Protein AF-A0A849UCD6-F1 (afdb_monomer)

Mean predicted aligned error: 7.85 Å

Foldseek 3Di:
DPVVVVVVVVVVVVVVVVVVVVVVLVVVVVVLCVVLVVLVWHWDDPDSQWIWTGRPPDIHTDD

Nearest PDB structures (foldseek):
  7emf-assembly1_A  TM=8.140E-01  e=1.285E+00  Homo sapiens
  8gxs-assembly1_a  TM=8.536E-01  e=6.770E+00  Homo sapiens
  4tvy-assembly2_B  TM=6.886E-01  e=6.317E+00  Escherichia coli K-12
  2jrb-assembly1_A  TM=6.455E-01  e=5.501E+00  Mus musculus

Secondary structure (DSSP, 8-state):
-HHHHHHHHHHHHHHHHHHHHHHHHHHHHHHHHHHHHHTTPEEEEEETTEEEEEETTEEEEE-

Structure (mmCIF, N/CA/C/O backbone):
data_AF-A0A849UCD6-F1
#
_entry.id   AF-A0A849UCD6-F1
#
loop_
_atom_site.group_PDB
_atom_site.id
_atom_site.type_symbol
_atom_site.label_atom_id
_atom_site.label_alt_id
_atom_site.label_comp_id
_atom_site.label_asym_id
_atom_site.label_entity_id
_atom_site.label_seq_id
_atom_site.pdbx_PDB_ins_code
_atom_site.Cartn_x
_atom_site.Cartn_y
_atom_site.Cartn_z
_atom_site.occupancy
_atom_site.B_iso_or_equiv
_atom_site.auth_seq_id
_atom_site.auth_comp_id
_atom_site.auth_asym_id
_atom_site.auth_atom_id
_atom_site.pdbx_PDB_model_num
ATOM 1 N N . MET A 1 1 ? 23.295 0.741 -36.372 1.00 52.34 1 MET A N 1
ATOM 2 C CA . MET A 1 1 ? 23.445 -0.165 -35.204 1.00 52.34 1 MET A CA 1
ATOM 3 C C . MET A 1 1 ? 23.099 0.494 -33.863 1.00 52.34 1 MET A C 1
ATOM 5 O O . MET A 1 1 ? 22.704 -0.219 -32.955 1.00 52.34 1 MET A O 1
ATOM 9 N N . THR A 1 2 ? 23.158 1.823 -33.732 1.00 62.69 2 THR A N 1
ATOM 10 C CA . THR A 1 2 ? 22.914 2.575 -32.481 1.00 62.69 2 THR A CA 1
ATOM 11 C C . THR A 1 2 ? 21.457 2.602 -31.992 1.00 62.69 2 THR A C 1
ATOM 13 O O . THR A 1 2 ? 21.226 2.548 -30.788 1.00 62.69 2 THR A O 1
ATOM 16 N N . ALA A 1 3 ? 20.462 2.604 -32.887 1.00 62.91 3 ALA A N 1
ATOM 17 C CA . ALA A 1 3 ? 19.046 2.693 -32.497 1.00 62.91 3 ALA A CA 1
ATOM 18 C C . ALA A 1 3 ? 18.534 1.482 -31.684 1.00 62.91 3 ALA A C 1
ATOM 20 O O . ALA A 1 3 ? 17.789 1.659 -30.725 1.00 62.91 3 ALA A O 1
ATOM 21 N N . LYS A 1 4 ? 18.975 0.257 -32.012 1.00 71.81 4 LYS A N 1
ATOM 22 C CA . LYS A 1 4 ? 18.558 -0.969 -31.298 1.00 71.81 4 LYS A CA 1
ATOM 23 C C . LYS A 1 4 ? 19.094 -1.021 -29.861 1.00 71.81 4 LYS A C 1
ATOM 25 O O . LYS A 1 4 ? 18.409 -1.490 -28.961 1.00 71.81 4 LYS A O 1
ATOM 30 N N . ILE A 1 5 ? 20.305 -0.506 -29.641 1.00 75.06 5 ILE A N 1
ATOM 31 C CA . ILE A 1 5 ? 20.924 -0.429 -28.309 1.00 75.06 5 ILE A CA 1
ATOM 32 C C . ILE A 1 5 ? 20.195 0.612 -27.453 1.00 75.06 5 ILE A C 1
ATOM 34 O O . ILE A 1 5 ? 19.871 0.341 -26.300 1.00 75.06 5 ILE A O 1
ATOM 38 N N . PHE A 1 6 ? 19.869 1.769 -28.037 1.00 74.94 6 PHE A N 1
ATOM 39 C CA . PHE A 1 6 ? 19.114 2.818 -27.354 1.00 74.94 6 PHE A CA 1
ATOM 40 C C . PHE A 1 6 ? 17.718 2.342 -26.908 1.00 74.94 6 PHE A C 1
ATOM 42 O O . PHE A 1 6 ? 17.313 2.613 -25.781 1.00 74.94 6 PHE A O 1
ATOM 49 N N . GLN A 1 7 ? 17.016 1.559 -27.738 1.00 77.50 7 GLN A N 1
ATOM 50 C CA . GLN A 1 7 ? 15.726 0.959 -27.370 1.00 77.50 7 GLN A CA 1
ATOM 51 C C . GLN A 1 7 ? 15.834 -0.021 -26.190 1.00 77.50 7 GLN A C 1
ATOM 53 O O . GLN A 1 7 ? 15.009 0.035 -25.282 1.00 77.50 7 GLN A O 1
ATOM 58 N N . ASN A 1 8 ? 16.865 -0.871 -26.152 1.00 82.81 8 ASN A N 1
ATOM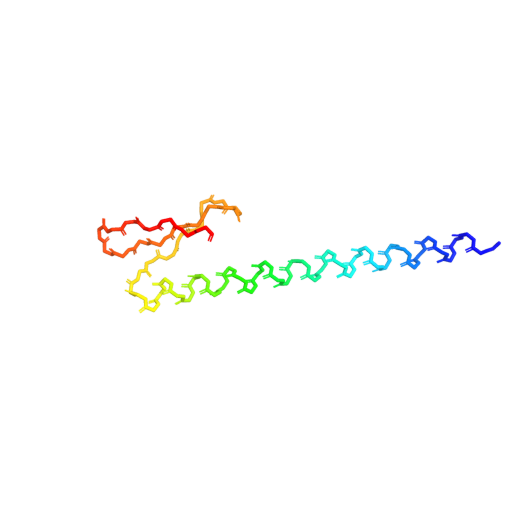 59 C CA . ASN A 1 8 ? 17.060 -1.817 -25.046 1.00 82.81 8 ASN A CA 1
ATOM 60 C C . ASN A 1 8 ? 17.353 -1.114 -23.711 1.00 82.81 8 ASN A C 1
ATOM 62 O O . ASN A 1 8 ? 16.841 -1.530 -22.673 1.00 82.81 8 ASN A O 1
ATOM 66 N N . ILE A 1 9 ? 18.138 -0.032 -23.735 1.00 86.50 9 ILE A N 1
ATOM 67 C CA . ILE A 1 9 ? 18.413 0.778 -22.538 1.00 86.50 9 ILE A CA 1
ATOM 68 C C . ILE A 1 9 ? 17.129 1.458 -22.052 1.00 86.50 9 ILE A C 1
ATOM 70 O O . ILE A 1 9 ? 16.834 1.422 -20.860 1.00 86.50 9 ILE A O 1
ATOM 74 N N . LEU A 1 10 ? 16.338 2.026 -22.968 1.00 88.31 10 LEU A N 1
ATOM 75 C CA . LEU A 1 10 ? 15.076 2.685 -22.631 1.00 88.31 10 LEU A CA 1
ATOM 76 C C . LEU A 1 10 ? 14.093 1.717 -21.953 1.00 88.31 10 LEU A C 1
ATOM 78 O O . LEU A 1 10 ? 13.510 2.057 -20.927 1.00 88.31 10 LEU A O 1
ATOM 82 N N . ILE A 1 11 ? 13.961 0.494 -22.476 1.00 89.12 11 ILE A N 1
ATOM 83 C CA . ILE A 1 11 ? 13.127 -0.556 -21.870 1.00 89.12 11 ILE A CA 1
ATOM 84 C C . ILE A 1 11 ? 13.636 -0.907 -20.467 1.00 89.12 11 ILE A C 1
ATOM 86 O O . ILE A 1 11 ? 12.839 -0.996 -19.536 1.00 89.12 11 ILE A O 1
ATOM 90 N N . GLY A 1 12 ? 14.954 -1.049 -20.292 1.00 87.62 12 GLY A N 1
ATOM 91 C CA . GLY A 1 12 ? 15.553 -1.319 -18.982 1.00 87.62 12 GLY A CA 1
ATOM 92 C C . GLY A 1 12 ? 15.222 -0.243 -17.943 1.00 87.62 12 GLY A C 1
ATOM 93 O O . GLY A 1 12 ? 14.849 -0.570 -16.817 1.00 87.62 12 GLY A O 1
ATOM 94 N N . VAL A 1 13 ? 15.280 1.034 -18.331 1.00 89.44 13 VAL A N 1
ATOM 95 C CA . VAL A 1 13 ? 14.918 2.158 -17.451 1.00 89.44 13 VAL A CA 1
ATOM 96 C C . VAL A 1 13 ? 13.433 2.126 -17.089 1.00 89.44 13 VAL A C 1
ATOM 98 O O . VAL A 1 13 ? 13.098 2.298 -15.920 1.00 89.44 13 VAL A O 1
ATOM 101 N N . VAL A 1 14 ? 12.545 1.857 -18.051 1.00 91.06 14 VAL A N 1
ATOM 102 C CA . VAL A 1 14 ? 11.095 1.768 -17.801 1.00 91.06 14 VAL A CA 1
ATOM 103 C C . VAL A 1 14 ? 10.756 0.622 -16.844 1.00 91.06 14 VAL A C 1
ATOM 105 O O . VAL A 1 14 ? 9.948 0.789 -15.934 1.00 91.06 14 VAL A O 1
ATOM 108 N N . VAL A 1 15 ? 11.387 -0.542 -17.001 1.00 90.50 15 VAL A N 1
ATOM 109 C CA . VAL A 1 15 ? 11.160 -1.678 -16.094 1.00 90.50 15 VAL A CA 1
ATOM 110 C C . VAL A 1 15 ? 11.642 -1.352 -14.677 1.00 90.50 15 VAL A C 1
ATOM 112 O O . VAL A 1 15 ? 10.940 -1.644 -13.710 1.00 90.50 15 VAL A O 1
ATOM 115 N N . LEU A 1 16 ? 12.800 -0.698 -14.543 1.00 89.69 16 LEU A N 1
ATOM 116 C CA . LEU A 1 16 ? 13.331 -0.281 -13.242 1.00 89.69 16 LEU A CA 1
ATOM 117 C C . LEU A 1 16 ? 12.432 0.745 -12.542 1.00 89.69 16 LEU A C 1
ATOM 119 O O . LEU A 1 16 ? 12.215 0.634 -11.335 1.00 89.69 16 LEU A O 1
ATOM 123 N N . THR A 1 17 ? 11.883 1.720 -13.271 1.00 89.31 17 THR A N 1
ATOM 124 C CA . THR A 1 17 ? 10.986 2.724 -12.678 1.00 89.31 17 THR A CA 1
ATOM 125 C C . THR A 1 17 ? 9.651 2.121 -12.249 1.00 89.31 17 THR A C 1
ATOM 127 O O . THR A 1 17 ? 9.176 2.440 -11.160 1.00 89.31 17 THR A O 1
ATOM 130 N N . ILE A 1 18 ? 9.079 1.199 -13.034 1.00 91.75 18 ILE A N 1
ATOM 131 C CA . ILE A 1 18 ? 7.866 0.457 -12.646 1.00 91.75 18 ILE A CA 1
ATOM 132 C C . ILE A 1 18 ? 8.129 -0.372 -11.385 1.00 91.75 18 ILE A C 1
ATOM 134 O O . ILE A 1 18 ? 7.346 -0.323 -10.438 1.00 91.75 18 ILE A O 1
ATOM 138 N N . PHE A 1 19 ? 9.248 -1.097 -11.339 1.00 89.56 19 PHE A N 1
ATOM 139 C CA . PHE A 1 19 ? 9.603 -1.911 -10.179 1.00 89.56 19 PHE A CA 1
ATOM 140 C C . PHE A 1 19 ? 9.787 -1.062 -8.912 1.00 89.56 19 PHE A C 1
ATOM 142 O O . PHE A 1 19 ? 9.279 -1.414 -7.847 1.00 89.56 19 PHE A O 1
ATOM 149 N N . GLY A 1 20 ? 10.441 0.098 -9.034 1.00 87.88 20 GLY A N 1
ATOM 150 C CA . GLY A 1 20 ? 10.572 1.059 -7.938 1.00 87.88 20 GLY A CA 1
ATOM 151 C C . GLY A 1 20 ? 9.224 1.589 -7.440 1.00 87.88 20 GLY A C 1
ATOM 152 O O . GLY A 1 20 ? 9.008 1.669 -6.230 1.00 87.88 20 GLY A O 1
ATOM 153 N N . ALA A 1 21 ? 8.291 1.887 -8.350 1.00 86.62 21 ALA A N 1
ATOM 154 C CA . ALA A 1 21 ? 6.945 2.330 -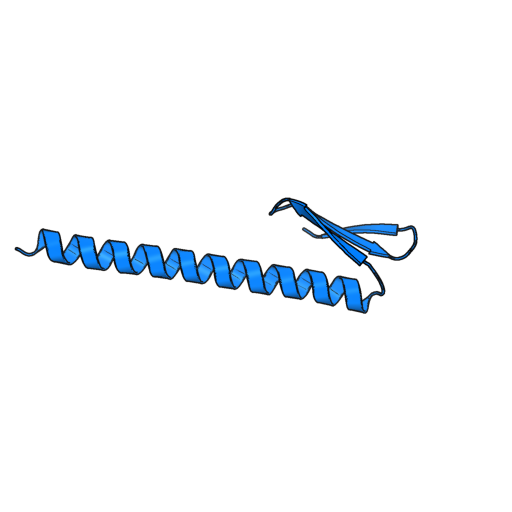7.988 1.00 86.62 21 ALA A CA 1
ATOM 155 C C . ALA A 1 21 ? 6.162 1.243 -7.233 1.00 86.62 21 ALA A C 1
ATOM 157 O O . ALA A 1 21 ? 5.536 1.538 -6.215 1.00 86.62 21 ALA A O 1
ATOM 158 N N . ILE A 1 22 ? 6.243 -0.016 -7.680 1.00 88.19 22 ILE A N 1
ATOM 159 C CA . ILE A 1 22 ? 5.594 -1.155 -7.011 1.00 88.19 22 ILE A CA 1
ATOM 160 C C . ILE A 1 22 ? 6.153 -1.343 -5.596 1.00 88.19 22 ILE A C 1
ATOM 162 O O . ILE A 1 22 ? 5.382 -1.493 -4.650 1.00 88.19 22 ILE A O 1
ATOM 166 N N . LEU A 1 23 ? 7.479 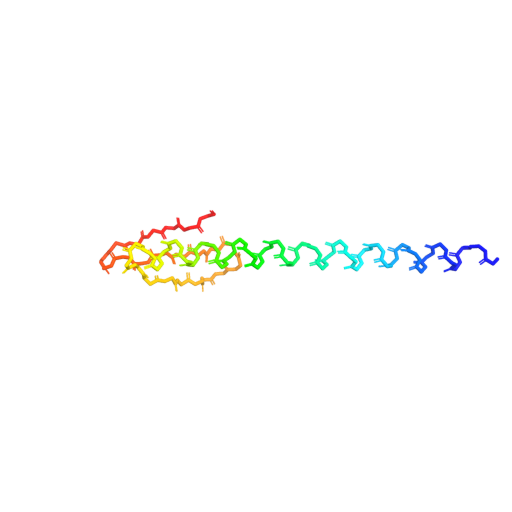-1.292 -5.430 1.00 87.44 23 LEU A N 1
ATOM 167 C CA . LEU A 1 23 ? 8.112 -1.389 -4.111 1.00 87.44 23 LEU A CA 1
ATOM 168 C C . LEU A 1 23 ? 7.666 -0.267 -3.168 1.00 87.44 23 LEU A C 1
ATOM 170 O O . LEU A 1 23 ? 7.401 -0.520 -1.992 1.00 87.44 23 LEU A O 1
ATOM 174 N N . TRP A 1 24 ? 7.567 0.963 -3.676 1.00 87.88 24 TRP A N 1
ATOM 175 C CA . TRP A 1 24 ? 7.121 2.108 -2.886 1.00 87.88 24 TRP A CA 1
ATOM 176 C C . TRP A 1 24 ? 5.663 1.959 -2.434 1.00 87.88 24 TRP A C 1
ATOM 178 O O . TRP A 1 24 ? 5.369 2.138 -1.252 1.00 87.88 24 TRP A O 1
ATOM 188 N N . LEU A 1 25 ? 4.776 1.549 -3.346 1.00 84.81 25 LEU A N 1
ATOM 189 C CA . LEU A 1 25 ? 3.370 1.265 -3.049 1.00 84.81 25 LEU A CA 1
ATOM 190 C C . LEU A 1 25 ? 3.222 0.161 -1.999 1.00 84.81 25 LEU A C 1
ATOM 192 O O . LEU A 1 25 ? 2.487 0.334 -1.029 1.00 84.81 25 LEU A O 1
ATOM 196 N N . ASN A 1 26 ? 3.973 -0.933 -2.143 1.00 87.31 26 ASN A N 1
ATOM 197 C CA . ASN A 1 26 ? 3.933 -2.042 -1.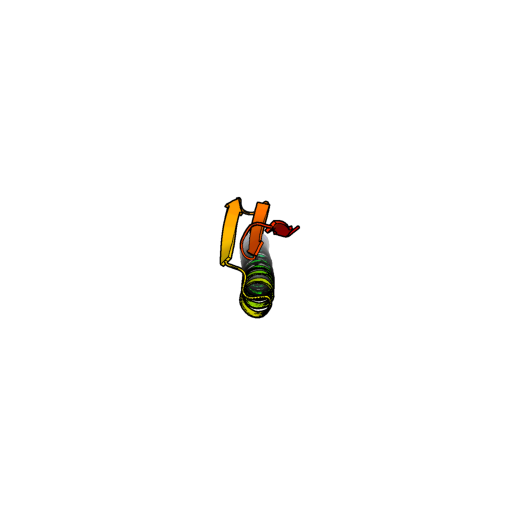194 1.00 87.31 26 ASN A CA 1
ATOM 198 C C . ASN A 1 26 ? 4.390 -1.616 0.209 1.00 87.31 26 ASN A C 1
ATOM 200 O O . ASN A 1 26 ? 3.759 -1.956 1.205 1.00 87.31 26 ASN A O 1
ATOM 204 N N . ASN A 1 27 ? 5.458 -0.819 0.297 1.00 87.69 27 ASN A N 1
ATOM 205 C CA . ASN A 1 27 ? 5.951 -0.316 1.577 1.00 87.69 27 ASN A CA 1
ATOM 206 C C . ASN A 1 27 ? 4.955 0.648 2.246 1.00 87.69 27 ASN A C 1
ATOM 208 O O . ASN A 1 27 ? 4.787 0.627 3.463 1.00 87.69 27 ASN A O 1
ATOM 212 N N . SER A 1 28 ? 4.280 1.488 1.456 1.00 86.00 28 SER A N 1
ATOM 213 C CA . SER A 1 28 ? 3.235 2.381 1.968 1.00 86.00 28 SER A CA 1
ATOM 214 C C . SER A 1 28 ? 2.045 1.591 2.516 1.00 86.00 28 SER A C 1
ATOM 216 O O . SER A 1 28 ? 1.561 1.886 3.606 1.00 86.00 28 SER A O 1
ATOM 218 N N . TYR A 1 29 ? 1.616 0.554 1.793 1.00 85.88 29 TYR A N 1
ATOM 219 C CA . TYR A 1 29 ? 0.522 -0.324 2.202 1.00 85.88 29 TYR A CA 1
ATOM 220 C C . TYR A 1 29 ? 0.828 -1.067 3.509 1.00 85.88 29 TYR A C 1
ATOM 222 O O . TYR A 1 29 ? 0.032 -1.025 4.445 1.00 85.88 29 TYR A O 1
ATOM 230 N N . GLU A 1 30 ? 2.008 -1.684 3.613 1.00 88.75 30 GLU A N 1
ATOM 231 C CA . GLU A 1 30 ? 2.447 -2.367 4.837 1.00 88.75 30 GLU A CA 1
ATOM 232 C C . GLU A 1 30 ? 2.505 -1.411 6.035 1.00 88.75 30 GLU A C 1
ATOM 234 O O . GLU A 1 30 ? 2.124 -1.778 7.147 1.00 88.75 30 GLU A O 1
ATOM 239 N N . ARG A 1 31 ? 2.918 -0.157 5.815 1.00 88.75 31 ARG A N 1
ATOM 240 C CA . ARG A 1 31 ? 2.935 0.860 6.871 1.00 88.75 31 ARG A CA 1
ATOM 241 C C . ARG A 1 31 ? 1.521 1.208 7.345 1.00 88.75 31 ARG A C 1
ATOM 243 O O . ARG A 1 31 ? 1.280 1.177 8.546 1.00 88.75 31 ARG A O 1
ATOM 250 N N . MET A 1 32 ? 0.586 1.454 6.424 1.00 86.75 32 MET A N 1
ATOM 251 C CA . MET A 1 32 ? -0.824 1.711 6.756 1.00 86.75 32 MET A CA 1
ATOM 252 C C . MET A 1 32 ? -1.459 0.549 7.524 1.00 86.75 32 MET A C 1
ATOM 254 O O . MET A 1 32 ? -2.158 0.764 8.515 1.00 86.75 32 MET A O 1
ATOM 258 N N . LYS A 1 33 ? -1.191 -0.685 7.087 1.00 88.31 33 LYS A N 1
ATOM 259 C CA . LYS A 1 33 ? -1.644 -1.895 7.771 1.00 88.31 33 LYS A CA 1
ATOM 260 C C . LYS A 1 33 ? -1.073 -1.977 9.184 1.00 88.31 33 LYS A C 1
ATOM 262 O O . LYS A 1 33 ? -1.832 -2.148 10.132 1.00 88.31 33 LYS A O 1
ATOM 267 N N . SER A 1 34 ? 0.241 -1.803 9.330 1.00 91.12 34 SER A N 1
ATOM 268 C CA . SER A 1 34 ? 0.908 -1.844 10.633 1.00 91.12 34 SER A CA 1
ATOM 269 C C . SER A 1 34 ? 0.376 -0.775 11.587 1.00 91.12 34 SER A C 1
ATOM 271 O O . SER A 1 34 ? 0.201 -1.048 12.771 1.00 91.12 34 SER A O 1
ATOM 273 N N . ASP A 1 35 ? 0.096 0.431 11.093 1.00 89.00 35 ASP A N 1
ATOM 274 C CA . ASP A 1 35 ? -0.443 1.509 11.922 1.00 89.00 35 ASP A CA 1
ATOM 275 C C . ASP A 1 35 ? -1.881 1.212 12.372 1.00 89.00 35 ASP A C 1
ATOM 277 O O . ASP A 1 35 ? -2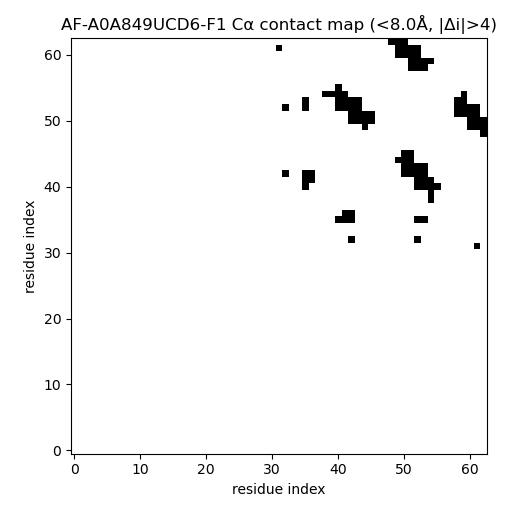.197 1.422 13.541 1.00 89.00 35 ASP A O 1
ATOM 281 N N . CYS A 1 36 ? -2.713 0.624 11.504 1.00 89.25 36 CYS A N 1
ATOM 282 C CA . CYS A 1 36 ? -4.043 0.140 11.883 1.00 89.25 36 CYS A CA 1
ATOM 283 C C . CYS A 1 36 ? -3.981 -0.965 12.954 1.00 89.25 36 CYS A C 1
ATOM 285 O O . CYS A 1 36 ? -4.690 -0.903 13.958 1.00 89.25 36 CYS A O 1
ATOM 287 N N . GLU A 1 37 ? -3.089 -1.945 12.784 1.00 89.62 37 GLU A N 1
ATOM 288 C CA . GLU A 1 37 ? -2.905 -3.036 13.749 1.00 89.62 37 GLU A CA 1
ATOM 289 C C . GLU A 1 37 ? -2.401 -2.520 15.109 1.00 89.62 37 GLU A C 1
ATOM 291 O O . GLU A 1 37 ? -2.845 -2.995 16.154 1.00 89.62 37 GLU A O 1
ATOM 296 N N . LYS A 1 38 ? -1.524 -1.503 15.127 1.00 89.19 38 LYS A N 1
ATOM 297 C CA . LYS A 1 38 ? -1.060 -0.851 16.369 1.00 89.19 38 LYS A CA 1
ATOM 298 C C . LYS A 1 38 ? -2.167 -0.109 17.112 1.00 89.19 38 LYS A C 1
ATOM 300 O O . LYS A 1 38 ? -2.094 -0.009 18.334 1.00 89.19 38 LYS A O 1
ATOM 305 N N . MET A 1 39 ? -3.167 0.405 16.398 1.00 84.12 39 MET A N 1
ATOM 306 C CA . MET A 1 39 ? -4.366 1.001 17.000 1.00 84.12 39 MET A CA 1
ATOM 307 C C . MET A 1 39 ? -5.313 -0.065 17.577 1.00 84.12 39 MET A C 1
ATOM 309 O O . MET A 1 39 ? -6.297 0.272 18.220 1.00 84.12 39 MET A O 1
ATOM 313 N N . GLY A 1 40 ? -5.023 -1.359 17.382 1.00 88.00 40 GLY A N 1
ATOM 314 C CA . GLY A 1 40 ? -5.927 -2.451 17.744 1.00 88.00 40 GLY A CA 1
ATOM 315 C C . GLY A 1 40 ? -7.051 -2.659 16.726 1.00 88.00 40 GLY A C 1
ATOM 316 O O . GLY A 1 40 ? -8.016 -3.369 17.014 1.00 88.00 40 GLY A O 1
ATOM 317 N N . GLY A 1 41 ? -6.933 -2.045 15.545 1.00 88.75 41 GLY A N 1
ATOM 318 C CA . GLY A 1 41 ? -7.877 -2.179 14.448 1.00 88.75 41 GLY A CA 1
ATOM 319 C C . GLY A 1 41 ? -7.541 -3.330 13.498 1.00 88.75 41 GLY A C 1
ATOM 320 O O . GLY A 1 41 ? -6.413 -3.814 13.421 1.00 88.75 41 GLY A O 1
ATOM 321 N N . SER A 1 42 ? -8.546 -3.771 12.745 1.00 88.62 42 SER A N 1
ATOM 322 C CA . SER A 1 42 ? -8.402 -4.710 11.632 1.00 88.62 42 SER A CA 1
ATOM 323 C C . SER A 1 42 ? -8.342 -3.946 10.313 1.00 88.62 42 SER A C 1
ATOM 325 O O . SER A 1 42 ? -9.236 -3.161 9.994 1.00 88.62 42 SER A O 1
ATOM 327 N N . PHE A 1 43 ? -7.283 -4.173 9.542 1.00 89.56 43 PHE A N 1
ATOM 328 C CA . PHE A 1 43 ? -7.080 -3.533 8.246 1.00 89.56 43 PHE A CA 1
ATOM 329 C C . PHE A 1 43 ? -7.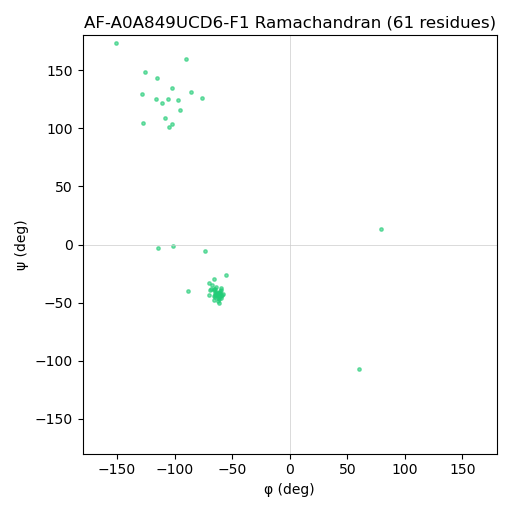797 -4.306 7.131 1.00 89.56 43 PHE A C 1
ATOM 331 O O . PHE A 1 43 ? -7.607 -5.516 6.993 1.00 89.56 43 PHE A O 1
ATOM 338 N N . TYR A 1 44 ? -8.560 -3.607 6.290 1.00 86.69 44 TYR A N 1
ATOM 339 C CA . TYR A 1 44 ? -9.195 -4.172 5.099 1.00 86.69 44 TYR A CA 1
ATOM 340 C C . TYR A 1 44 ? -8.872 -3.329 3.866 1.00 86.69 44 TYR A C 1
ATOM 342 O O . TYR A 1 44 ? -9.082 -2.118 3.845 1.00 86.69 44 TYR A O 1
ATOM 350 N N . SER A 1 45 ? -8.409 -3.982 2.802 1.00 85.12 45 SER A N 1
ATOM 351 C CA . SER A 1 45 ? -8.238 -3.351 1.493 1.00 85.12 45 SER A CA 1
ATOM 352 C C . SER A 1 45 ? -9.470 -3.624 0.634 1.00 85.12 45 SER A C 1
ATOM 354 O O . SER A 1 45 ? -9.770 -4.780 0.334 1.00 85.12 45 SER A O 1
ATOM 356 N N . ILE A 1 46 ? -10.206 -2.571 0.269 1.00 81.88 46 ILE A N 1
ATOM 357 C CA . ILE A 1 46 ? -11.382 -2.658 -0.614 1.00 81.88 46 ILE A CA 1
ATOM 358 C C . ILE A 1 46 ? -10.936 -2.523 -2.073 1.00 81.88 46 ILE A C 1
ATOM 360 O O . ILE A 1 46 ? -11.435 -3.217 -2.957 1.00 81.88 46 ILE A O 1
ATOM 364 N N . SER A 1 47 ? -9.981 -1.630 -2.330 1.00 77.88 47 SER A N 1
ATOM 365 C CA . SER A 1 47 ? -9.347 -1.462 -3.633 1.00 77.88 47 SER A CA 1
ATOM 366 C C . SER A 1 47 ? -7.920 -0.947 -3.476 1.00 77.88 47 SER A C 1
ATOM 368 O O . SER A 1 47 ? -7.504 -0.544 -2.393 1.00 77.88 47 SER A O 1
ATOM 370 N N . PHE A 1 48 ? -7.183 -0.888 -4.587 1.00 67.56 48 PHE A N 1
ATOM 371 C CA . PHE A 1 48 ? -5.814 -0.366 -4.607 1.00 67.56 48 PHE A CA 1
ATOM 372 C C . PHE A 1 48 ? -5.695 1.060 -4.035 1.00 67.56 48 PHE A C 1
ATOM 374 O O . PHE A 1 48 ? -4.642 1.441 -3.535 1.00 67.56 48 PHE A O 1
ATOM 381 N N . THR A 1 49 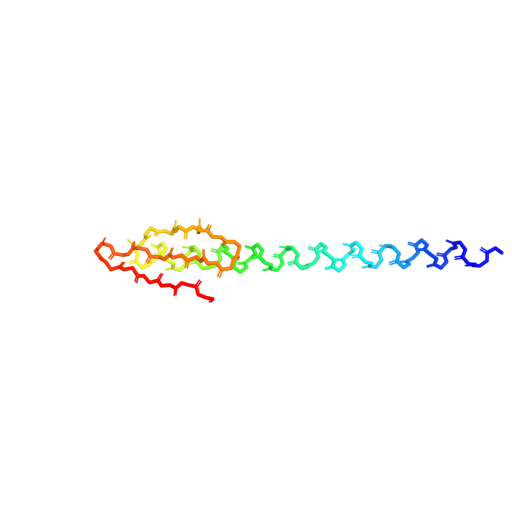? -6.778 1.840 -4.095 1.00 72.00 49 THR A N 1
ATOM 382 C CA . THR A 1 49 ? -6.844 3.229 -3.619 1.00 72.00 49 THR A CA 1
ATOM 383 C C . THR A 1 49 ? -7.780 3.425 -2.427 1.00 72.00 49 THR A C 1
ATOM 385 O O . THR A 1 49 ? -7.921 4.548 -1.955 1.00 72.00 49 THR A O 1
ATOM 388 N N . GLN A 1 50 ? -8.473 2.379 -1.971 1.00 79.25 50 GLN A N 1
ATOM 389 C CA . GLN A 1 50 ? -9.394 2.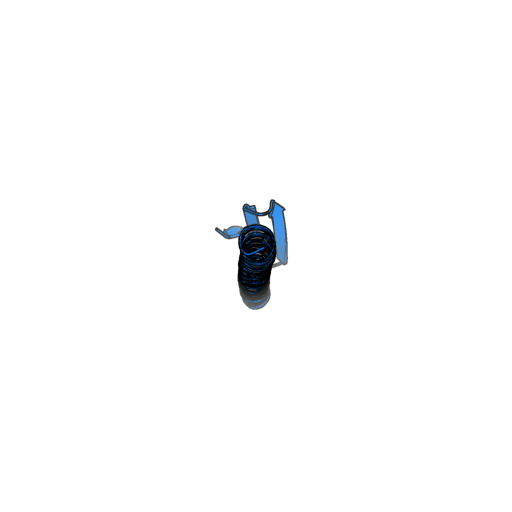455 -0.838 1.00 79.25 50 GLN A CA 1
ATOM 390 C C . GLN A 1 50 ? -9.044 1.373 0.168 1.00 79.25 50 GLN A C 1
ATOM 392 O O . GLN A 1 50 ? -9.357 0.194 -0.015 1.00 79.25 50 GLN A O 1
ATOM 397 N N . ASN A 1 51 ? -8.416 1.810 1.249 1.00 85.50 51 ASN A N 1
ATOM 398 C CA . ASN A 1 51 ? -8.110 0.980 2.395 1.00 85.50 51 ASN A CA 1
ATOM 399 C C . ASN A 1 51 ? -8.901 1.511 3.589 1.00 85.50 51 ASN A C 1
ATOM 401 O O . ASN A 1 51 ? -9.095 2.718 3.723 1.00 85.50 51 ASN A O 1
ATOM 405 N N . ILE A 1 52 ? -9.385 0.620 4.443 1.00 88.88 52 ILE A N 1
ATOM 406 C CA . ILE A 1 52 ? -10.089 0.983 5.669 1.00 88.88 52 ILE A CA 1
ATOM 407 C C . ILE A 1 52 ? -9.423 0.302 6.863 1.00 88.88 52 ILE A C 1
ATOM 409 O O . ILE A 1 52 ? -8.891 -0.803 6.758 1.00 88.88 52 ILE A O 1
ATOM 413 N N . CYS A 1 53 ?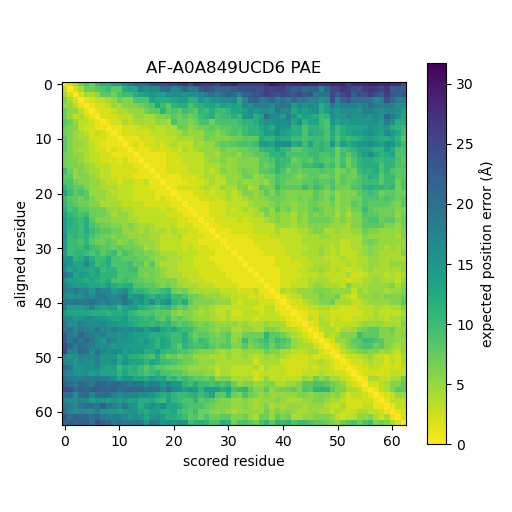 -9.475 0.962 8.009 1.00 88.25 53 CYS A N 1
ATOM 414 C CA . CYS A 1 53 ? -9.099 0.412 9.299 1.00 88.25 53 CYS A CA 1
ATOM 415 C C . CYS A 1 53 ? -10.333 0.369 10.194 1.00 88.25 53 CYS A C 1
ATOM 417 O O . CYS A 1 53 ? -11.002 1.385 10.366 1.00 88.25 53 CYS A O 1
ATOM 419 N N . VAL A 1 54 ? -10.654 -0.797 10.742 1.00 88.00 54 VAL A N 1
ATOM 420 C CA . VAL A 1 54 ? -11.820 -0.987 11.611 1.00 88.00 54 VAL A CA 1
ATOM 421 C C . VAL A 1 54 ? -11.345 -1.195 13.042 1.00 88.00 54 VAL A C 1
ATOM 423 O O . VAL A 1 54 ? -10.792 -2.244 13.356 1.00 88.00 54 VAL A O 1
ATOM 426 N N . GLU A 1 55 ? -11.569 -0.214 13.910 1.00 88.62 55 GLU A N 1
ATOM 427 C CA . GLU A 1 55 ? -11.247 -0.268 15.339 1.00 88.62 55 GLU A CA 1
ATOM 428 C C . GLU A 1 55 ? -12.543 -0.476 16.137 1.00 88.62 55 GLU A C 1
ATOM 430 O O . GLU A 1 55 ? -13.347 0.440 16.322 1.00 88.62 55 GLU A O 1
ATOM 435 N N . GLY A 1 56 ? -12.801 -1.715 16.568 1.00 82.50 56 GLY A N 1
ATOM 436 C CA . GLY A 1 56 ? -14.043 -2.071 17.261 1.00 82.50 56 GLY A CA 1
ATOM 437 C C . GLY A 1 56 ? -15.284 -1.814 16.396 1.00 82.50 56 GLY A C 1
ATOM 438 O O . GLY A 1 56 ? -15.552 -2.563 15.459 1.00 82.50 56 GLY A O 1
ATOM 439 N N . THR A 1 57 ? -16.056 -0.770 16.720 1.00 82.50 57 THR A N 1
ATOM 440 C CA . THR A 1 57 ? -17.247 -0.339 15.957 1.00 82.50 57 THR A CA 1
ATOM 441 C C . THR A 1 57 ? -16.998 0.865 15.040 1.00 82.50 57 THR A C 1
ATOM 443 O O . THR A 1 57 ? -17.929 1.306 14.366 1.00 82.50 57 THR A O 1
ATOM 446 N N . ILE A 1 58 ? -15.787 1.431 15.025 1.00 82.38 58 ILE A N 1
ATOM 447 C CA . ILE A 1 58 ? -15.442 2.640 14.265 1.00 82.38 58 ILE A CA 1
ATOM 448 C C . ILE A 1 58 ? -14.680 2.245 12.995 1.00 82.38 58 ILE A C 1
ATOM 450 O O . ILE A 1 58 ? -13.766 1.424 13.037 1.00 82.38 58 ILE A O 1
ATOM 454 N N . VAL A 1 59 ? -15.054 2.833 11.856 1.00 84.00 59 VAL A N 1
ATOM 455 C CA . VAL A 1 59 ? -14.400 2.612 10.557 1.00 84.00 59 VAL A CA 1
ATOM 456 C C . VAL A 1 59 ? -13.663 3.884 10.143 1.00 84.00 59 VAL A C 1
ATOM 458 O O . VAL A 1 59 ? -14.278 4.939 9.991 1.00 84.00 59 VAL A O 1
ATOM 461 N N . HIS A 1 60 ? -12.354 3.776 9.935 1.00 81.94 60 HIS A N 1
ATOM 462 C CA . HIS A 1 60 ? -11.480 4.838 9.449 1.00 81.94 60 HIS A CA 1
ATOM 463 C C . HIS A 1 60 ? -11.110 4.579 7.987 1.00 81.94 60 HIS A C 1
ATOM 465 O O . HIS A 1 60 ? -10.579 3.519 7.660 1.00 81.94 60 HIS A O 1
ATOM 471 N N . GLU A 1 61 ? -11.347 5.544 7.099 1.00 81.00 61 GLU A N 1
ATOM 472 C CA . GLU A 1 61 ? -10.791 5.496 5.743 1.00 81.00 61 GLU A CA 1
ATOM 473 C C . GLU A 1 61 ? -9.305 5.874 5.768 1.00 81.00 61 GLU A C 1
ATOM 475 O O . GLU A 1 61 ? -8.923 6.936 6.264 1.00 81.00 61 GLU A O 1
ATOM 480 N N . LEU A 1 62 ? -8.471 5.003 5.206 1.00 76.81 62 LEU A N 1
ATOM 481 C CA . LEU A 1 62 ? -7.038 5.191 5.030 1.00 76.81 62 LEU A CA 1
ATOM 482 C C . LEU A 1 62 ? -6.779 5.578 3.564 1.00 76.81 62 LEU A C 1
ATOM 484 O O . LEU A 1 62 ? -6.851 4.732 2.667 1.00 76.81 62 LEU A O 1
ATOM 488 N N . LYS A 1 63 ? -6.521 6.873 3.335 1.00 66.19 63 LYS A N 1
ATOM 489 C CA . LYS A 1 63 ? -6.149 7.459 2.034 1.00 66.19 63 LYS A CA 1
ATOM 490 C C . LYS A 1 63 ? -4.643 7.562 1.855 1.00 66.19 63 LYS A C 1
ATOM 492 O O . LYS A 1 63 ? -3.964 7.916 2.843 1.00 66.19 63 LYS A O 1
#

Solvent-accessible surface area (backbone atoms only — not comparable to full-atom values): 3595 Å² total; per-residue (Å²): 125,65,68,66,55,53,52,54,53,52,52,51,52,51,53,51,53,52,52,52,50,52,54,52,53,52,54,51,51,54,49,54,41,52,54,24,47,74,73,66,18,52,63,46,77,80,46,101,79,41,32,36,28,35,41,88,92,46,78,42,83,50,125

Radius of gyration: 18.76 Å; Cα contacts (8 Å, |Δi|>4): 50; chains: 1; bounding box: 41×12×53 Å

pLDDT: mean 83.8, std 7.94, range [52.34, 91.75]

Sequence (63 aa):
MTAKIFQNILIGVVVLTIFGAILWLNNSYERMKSDCEKMGGSFYSISFTQNICVEGTIVHELK